Protein AF-A0A4Z2FXC9-F1 (afdb_monomer)

Radius of gyration: 44.53 Å; Cα contacts (8 Å, |Δi|>4): 0; chains: 1; bounding box: 108×56×108 Å

Structure (mmCIF, N/CA/C/O backbone):
data_AF-A0A4Z2FXC9-F1
#
_entry.id   AF-A0A4Z2FXC9-F1
#
loop_
_atom_site.group_PDB
_atom_site.id
_atom_site.type_symbol
_atom_site.label_atom_id
_atom_site.label_alt_id
_atom_site.label_comp_id
_atom_site.label_asym_id
_atom_site.label_entity_id
_atom_site.label_seq_id
_atom_site.pdbx_PDB_ins_code
_atom_site.Cartn_x
_atom_site.Cartn_y
_atom_site.Cartn_z
_atom_site.occupancy
_atom_site.B_iso_or_equiv
_atom_site.auth_seq_id
_atom_site.auth_comp_id
_atom_site.auth_asym_id
_atom_site.auth_atom_id
_atom_site.pdbx_PDB_model_num
ATOM 1 N N . MET A 1 1 ? -45.398 -12.338 -22.335 1.00 50.31 1 MET A N 1
ATOM 2 C CA . MET A 1 1 ? -44.054 -12.245 -21.722 1.00 50.31 1 MET A CA 1
ATOM 3 C C . MET A 1 1 ? -43.517 -10.836 -22.004 1.00 50.31 1 MET A C 1
ATOM 5 O O . MET A 1 1 ? -42.951 -10.634 -23.059 1.00 50.31 1 MET A O 1
ATOM 9 N N . ARG A 1 2 ? -43.959 -9.737 -21.375 1.00 38.47 2 ARG A N 1
ATOM 10 C CA . ARG A 1 2 ? -43.807 -9.225 -19.991 1.00 38.47 2 ARG A CA 1
ATOM 11 C C . ARG A 1 2 ? -42.345 -9.065 -19.501 1.00 38.47 2 ARG A C 1
ATOM 13 O O . ARG A 1 2 ? -41.910 -9.886 -18.716 1.00 38.47 2 ARG A O 1
ATOM 20 N N . SER A 1 3 ? -41.715 -7.953 -19.936 1.00 42.69 3 SER A N 1
ATOM 21 C CA . SER A 1 3 ? -40.756 -7.037 -19.244 1.00 42.69 3 SER A CA 1
ATOM 22 C C . SER A 1 3 ? -39.425 -7.549 -18.640 1.00 42.69 3 SER A C 1
ATOM 24 O O . SER A 1 3 ? -39.313 -8.740 -18.384 1.00 42.69 3 SER A O 1
ATOM 26 N N . PRO A 1 4 ? -38.476 -6.659 -18.231 1.00 53.66 4 PRO A N 1
ATOM 27 C CA . PRO A 1 4 ? 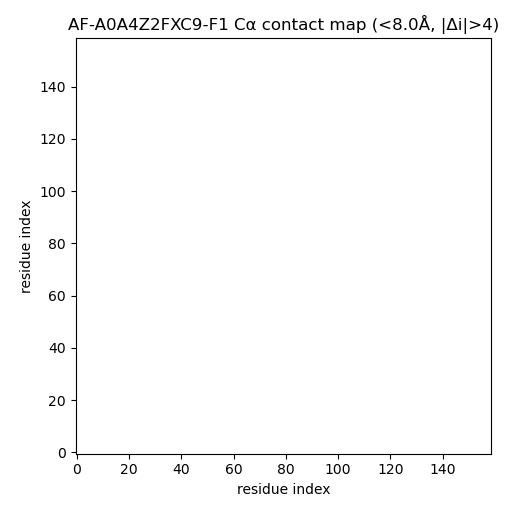-38.248 -5.247 -18.606 1.00 53.66 4 PRO A CA 1
ATOM 28 C C . PRO A 1 4 ? -36.762 -4.829 -18.809 1.00 53.66 4 PRO A C 1
ATOM 30 O O . PRO A 1 4 ? -35.817 -5.529 -18.468 1.00 53.66 4 PRO A O 1
ATOM 33 N N . ALA A 1 5 ? -36.628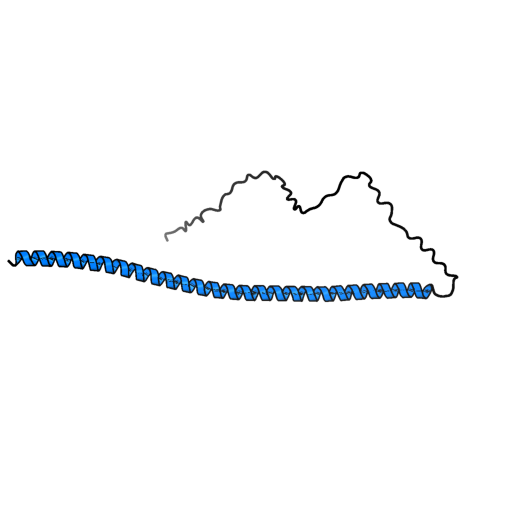 -3.606 -19.334 1.00 40.97 5 ALA A N 1
ATOM 34 C CA . ALA A 1 5 ? -35.595 -2.579 -19.149 1.00 40.97 5 ALA A CA 1
ATOM 35 C C . ALA A 1 5 ? -34.393 -2.836 -18.212 1.00 40.97 5 ALA A C 1
ATOM 37 O O . ALA A 1 5 ? -34.554 -3.090 -17.021 1.00 40.97 5 ALA A O 1
ATOM 38 N N . ALA A 1 6 ? -33.198 -2.511 -18.718 1.00 46.59 6 ALA A N 1
ATOM 39 C CA . ALA A 1 6 ? -32.089 -2.013 -17.908 1.00 46.59 6 ALA A CA 1
ATOM 40 C C . ALA A 1 6 ? -31.875 -0.520 -18.218 1.00 46.59 6 ALA A C 1
ATOM 42 O O . ALA A 1 6 ? -31.207 -0.141 -19.178 1.00 46.59 6 ALA A O 1
ATOM 43 N N . LEU A 1 7 ? -32.504 0.323 -17.398 1.00 46.84 7 LEU A N 1
ATOM 44 C CA . LEU A 1 7 ? -32.082 1.698 -17.144 1.00 46.84 7 LEU A CA 1
ATOM 45 C C . LEU A 1 7 ? -30.848 1.638 -16.238 1.00 46.84 7 LEU A C 1
ATOM 47 O O . LEU A 1 7 ? -30.885 1.002 -15.189 1.00 46.84 7 LEU A O 1
ATOM 51 N N . GLY A 1 8 ? -29.771 2.309 -16.628 1.00 43.16 8 GLY A N 1
ATOM 52 C CA . GLY A 1 8 ? -28.547 2.369 -15.834 1.00 43.16 8 GLY A CA 1
ATOM 53 C C . GLY A 1 8 ? -27.544 3.320 -16.459 1.00 43.16 8 GLY A C 1
ATOM 54 O O . GLY A 1 8 ? -26.516 2.898 -16.974 1.00 43.16 8 GLY A O 1
ATOM 55 N N . ALA A 1 9 ? -27.904 4.602 -16.472 1.00 43.03 9 ALA A N 1
ATOM 56 C CA . ALA A 1 9 ? -27.070 5.705 -16.917 1.00 43.03 9 ALA A CA 1
ATOM 57 C C . ALA A 1 9 ? -25.676 5.643 -16.267 1.00 43.03 9 ALA A C 1
ATOM 59 O O . ALA A 1 9 ? -25.545 5.726 -15.045 1.00 43.03 9 ALA A O 1
ATOM 60 N N . MET A 1 10 ? -24.628 5.534 -17.088 1.00 42.56 10 MET A N 1
ATOM 61 C CA . MET A 1 10 ? -23.266 5.795 -16.636 1.00 42.56 10 MET A CA 1
ATOM 62 C C . MET A 1 10 ? -23.119 7.302 -16.431 1.00 42.56 10 MET A C 1
ATOM 64 O O . MET A 1 10 ? -23.004 8.085 -17.371 1.00 42.56 10 MET A O 1
ATOM 68 N N . SER A 1 11 ? -23.215 7.687 -15.164 1.00 44.97 11 SER A N 1
ATOM 69 C CA . SER A 1 11 ? -23.085 9.047 -14.671 1.00 44.97 11 SER A CA 1
ATOM 70 C C . SER A 1 11 ? -21.736 9.669 -15.051 1.00 44.97 11 SER A C 1
ATOM 72 O O . SER A 1 11 ? -20.684 9.210 -14.619 1.00 44.97 11 SER A O 1
ATOM 74 N N . SER A 1 12 ? -21.841 10.772 -15.796 1.00 44.62 12 SER A N 1
ATOM 75 C CA . SER A 1 12 ? -20.966 11.949 -15.824 1.00 44.62 12 SER A CA 1
ATOM 76 C C . SER A 1 12 ? -19.483 11.736 -16.149 1.00 44.62 12 SER A C 1
ATOM 78 O O . SER A 1 12 ? -18.619 11.628 -15.278 1.00 44.62 12 SER A O 1
ATOM 80 N N . LEU A 1 13 ? -19.183 1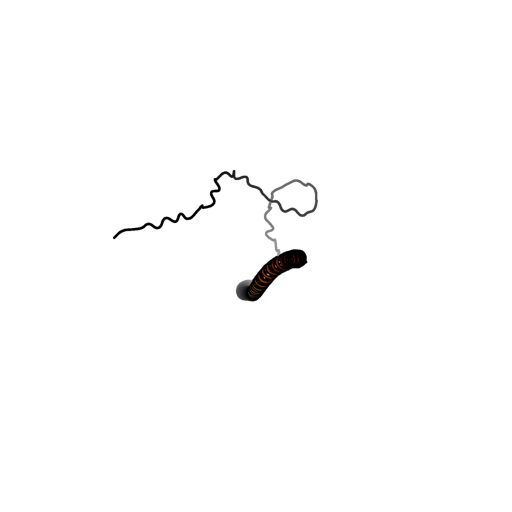1.813 -17.448 1.00 47.34 13 LEU A N 1
ATOM 81 C CA . LEU A 1 13 ? -17.897 12.304 -17.932 1.00 47.34 13 LEU A CA 1
ATOM 82 C C . LEU A 1 13 ? -17.723 13.747 -17.442 1.00 47.34 13 LEU A C 1
ATOM 84 O O . LEU A 1 13 ? -18.550 14.610 -17.734 1.00 47.34 13 LEU A O 1
ATOM 88 N N . LEU A 1 14 ? -16.641 13.986 -16.703 1.00 40.19 14 LEU A N 1
ATOM 89 C CA . LEU A 1 14 ? -16.169 15.300 -16.282 1.00 40.19 14 LEU A CA 1
ATOM 90 C C . LEU A 1 14 ? -16.127 16.255 -17.486 1.00 40.19 14 LEU A C 1
ATOM 92 O O . LEU A 1 14 ? -15.210 16.223 -18.306 1.00 40.19 14 LEU A O 1
ATOM 96 N N . SER A 1 15 ? -17.154 17.095 -17.588 1.00 40.19 15 SER A N 1
ATOM 97 C CA . SER A 1 15 ? -17.253 18.165 -18.569 1.00 40.19 15 SER A CA 1
ATOM 98 C C . SER A 1 15 ? -16.392 19.331 -18.093 1.00 40.19 15 SER A C 1
ATOM 100 O O . SER A 1 15 ? -16.797 20.127 -17.245 1.00 40.19 15 SER A O 1
ATOM 102 N N . HIS A 1 16 ? -15.174 19.428 -18.618 1.00 44.12 16 HIS A N 1
ATOM 103 C CA . HIS A 1 16 ? -14.428 20.679 -18.594 1.00 44.12 16 HIS A CA 1
ATOM 104 C C . HIS A 1 16 ? -14.418 21.266 -19.998 1.00 44.12 16 HIS A C 1
ATOM 106 O O . HIS A 1 16 ? -13.658 20.867 -20.880 1.00 44.12 16 HIS A O 1
ATOM 112 N N . ASN A 1 17 ? -15.361 22.194 -20.176 1.00 37.53 17 ASN A N 1
ATOM 113 C CA . ASN A 1 17 ? -15.470 23.070 -21.323 1.00 37.53 17 ASN A CA 1
ATOM 114 C C . ASN A 1 17 ? -14.129 23.751 -21.610 1.00 37.53 17 ASN A C 1
ATOM 116 O O . ASN A 1 17 ? -13.430 24.228 -20.714 1.00 37.53 17 ASN A O 1
ATOM 120 N N . LYS A 1 18 ? -13.817 23.769 -22.905 1.00 46.56 18 LYS A N 1
ATOM 121 C CA . LYS A 1 18 ? -12.808 24.602 -23.546 1.00 46.56 18 LYS A CA 1
ATOM 122 C C . LYS A 1 18 ? -12.968 26.043 -23.083 1.00 46.56 18 LYS A C 1
ATOM 124 O O . LYS A 1 18 ? -14.034 26.604 -23.273 1.00 46.56 18 LYS A O 1
ATOM 129 N N . ASP A 1 19 ? -11.891 26.597 -22.543 1.00 44.22 19 ASP A N 1
ATOM 130 C CA . ASP A 1 19 ? -11.326 27.870 -22.986 1.00 44.22 19 ASP A CA 1
ATOM 131 C C . ASP A 1 19 ? -9.926 28.028 -22.376 1.00 44.22 19 ASP A C 1
ATOM 133 O O . ASP A 1 19 ? -9.755 28.327 -21.197 1.00 44.22 19 ASP A O 1
ATOM 137 N N . GLN A 1 20 ? -8.889 27.789 -23.186 1.00 37.66 20 GLN A N 1
ATOM 138 C CA . GLN A 1 20 ? -7.531 28.237 -22.877 1.00 37.66 20 GLN A CA 1
ATOM 139 C C . GLN A 1 20 ? -6.919 28.924 -24.102 1.00 37.66 20 GLN A C 1
ATOM 141 O O . GLN A 1 20 ? -6.675 28.258 -25.115 1.00 37.66 20 GLN A O 1
ATOM 146 N N . PRO A 1 21 ? -6.610 30.233 -24.030 1.00 45.47 21 PRO A N 1
ATOM 147 C CA . PRO A 1 21 ? -5.760 30.872 -25.018 1.00 45.47 21 PRO A CA 1
ATOM 148 C C . PRO A 1 21 ? -4.329 30.338 -24.879 1.00 45.47 21 PRO A C 1
ATOM 150 O O . PRO A 1 21 ? -3.707 30.381 -23.816 1.00 45.47 21 PRO A O 1
ATOM 153 N N . ARG A 1 22 ? -3.798 29.820 -25.988 1.00 50.53 22 ARG A N 1
ATOM 154 C CA . ARG A 1 22 ? -2.425 29.330 -26.133 1.00 50.53 22 ARG A CA 1
ATOM 155 C C . ARG A 1 22 ? -1.442 30.498 -25.966 1.00 50.53 22 ARG A C 1
ATOM 157 O O . ARG A 1 22 ? -1.077 31.145 -26.941 1.00 50.53 22 ARG A O 1
ATOM 164 N N . VAL A 1 23 ? -0.980 30.740 -24.741 1.00 43.53 23 VAL A N 1
ATOM 165 C CA . VAL A 1 23 ? 0.147 31.642 -24.458 1.00 43.53 23 VAL A CA 1
ATOM 166 C C . VAL A 1 23 ? 1.398 30.797 -24.215 1.00 43.53 23 VAL A C 1
ATOM 168 O O . VAL A 1 23 ? 1.511 30.090 -23.214 1.00 43.53 23 VAL A O 1
ATOM 171 N N . ARG A 1 24 ? 2.336 30.857 -25.170 1.00 48.38 24 ARG A N 1
ATOM 172 C CA . ARG A 1 24 ? 3.704 30.329 -25.051 1.00 48.38 24 ARG A CA 1
ATOM 173 C C . ARG A 1 24 ? 4.357 30.892 -23.784 1.00 48.38 24 ARG A C 1
ATOM 175 O O . ARG A 1 24 ? 4.552 32.099 -23.695 1.00 48.38 24 ARG A O 1
ATOM 182 N N . LYS A 1 25 ? 4.748 30.026 -22.849 1.00 43.50 25 LYS A N 1
ATOM 183 C CA . LYS A 1 25 ? 5.631 30.372 -21.727 1.00 43.50 25 LYS A CA 1
ATOM 184 C C . LYS A 1 25 ? 6.913 29.561 -21.860 1.00 43.50 25 LYS A C 1
ATOM 186 O O . LYS A 1 25 ? 6.935 28.362 -21.609 1.00 43.50 25 LYS A O 1
ATOM 191 N N . SER A 1 26 ? 7.950 30.237 -22.341 1.00 45.97 26 SER A N 1
ATOM 192 C CA . SER A 1 26 ? 9.348 29.835 -22.234 1.00 45.97 26 SER A CA 1
ATOM 193 C C . SER A 1 26 ? 9.744 29.828 -20.759 1.00 45.97 26 SER A C 1
ATOM 195 O O . SER A 1 26 ? 9.639 30.862 -20.101 1.00 45.97 26 SER A O 1
ATOM 197 N N . LEU A 1 27 ? 10.195 28.686 -20.245 1.00 41.28 27 LEU A N 1
ATOM 198 C CA . LEU A 1 27 ? 10.886 28.621 -18.963 1.00 41.28 27 LEU A CA 1
ATOM 199 C C . LEU A 1 27 ? 12.382 28.550 -19.251 1.00 41.28 27 LEU A C 1
ATOM 201 O O . LEU A 1 27 ? 12.904 27.519 -19.667 1.00 41.28 27 LEU A O 1
ATOM 205 N N . SER A 1 28 ? 13.025 29.702 -19.090 1.00 40.91 28 SER A N 1
ATOM 206 C CA . SER A 1 28 ? 14.467 29.823 -18.932 1.00 40.91 28 SER A CA 1
ATOM 207 C C . SER A 1 28 ? 14.855 29.204 -17.593 1.00 40.91 28 SER A C 1
ATOM 209 O O . SER A 1 28 ? 14.353 29.637 -16.558 1.00 40.91 28 SER A O 1
ATOM 211 N N . ASP A 1 29 ? 15.761 28.233 -17.616 1.00 38.12 29 ASP A N 1
ATOM 212 C CA . ASP A 1 29 ? 16.528 27.828 -16.441 1.00 38.12 29 ASP A CA 1
ATOM 213 C C . ASP A 1 29 ? 17.846 28.612 -16.483 1.00 38.12 29 ASP A C 1
ATOM 215 O O . ASP A 1 29 ? 18.538 28.622 -17.503 1.00 38.12 29 ASP A O 1
ATOM 219 N N . SER A 1 30 ? 18.135 29.385 -15.438 1.00 46.19 30 SER A N 1
ATOM 220 C CA . SER A 1 30 ? 19.312 30.257 -15.366 1.00 46.19 30 SER A CA 1
ATOM 221 C C . SER A 1 30 ? 20.182 29.857 -14.188 1.00 46.19 30 SER A C 1
ATOM 223 O O . SER A 1 30 ? 19.718 29.761 -13.056 1.00 46.19 30 SER A O 1
ATOM 225 N N . SER A 1 31 ? 21.471 29.690 -14.461 1.00 39.97 31 SER A N 1
ATOM 226 C CA . SER A 1 31 ? 22.570 29.660 -13.494 1.00 39.97 31 SER A CA 1
ATOM 227 C C . SER A 1 31 ? 23.871 30.038 -14.228 1.00 39.97 31 SER A C 1
ATOM 229 O O . SER A 1 31 ? 23.918 29.932 -15.453 1.00 39.97 31 SER A O 1
ATOM 231 N N . PRO A 1 32 ? 24.872 30.622 -13.543 1.00 56.19 32 PRO A N 1
ATOM 232 C CA . PRO A 1 32 ? 25.141 32.051 -13.678 1.00 56.19 32 PRO A CA 1
ATOM 233 C C . PRO A 1 32 ? 26.536 32.369 -14.235 1.00 56.19 32 PRO A C 1
ATOM 235 O O . PRO A 1 32 ? 27.368 31.488 -14.423 1.00 56.19 32 PRO A O 1
ATOM 238 N N . THR A 1 33 ? 26.777 33.669 -14.421 1.00 35.03 33 THR A N 1
ATOM 239 C CA . THR A 1 33 ? 28.027 34.435 -14.228 1.00 35.03 33 THR A CA 1
ATOM 240 C C . THR A 1 33 ? 28.341 35.397 -15.375 1.00 35.03 33 THR A C 1
ATOM 242 O O . THR A 1 33 ? 28.160 35.132 -16.557 1.00 35.03 33 THR A O 1
ATOM 245 N N . SER A 1 34 ? 28.736 36.584 -14.932 1.00 43.38 34 SER A N 1
ATOM 246 C CA . SER A 1 34 ? 28.998 37.826 -15.645 1.00 43.38 34 SER A CA 1
ATOM 247 C C . SER A 1 34 ? 30.172 37.749 -16.629 1.00 43.38 34 SER A C 1
ATOM 249 O O . SER A 1 34 ? 31.218 37.208 -16.281 1.00 43.38 34 SER A O 1
ATOM 251 N N . SER A 1 35 ? 30.053 38.391 -17.797 1.00 35.66 35 SER A N 1
ATOM 252 C CA . SER A 1 35 ? 31.039 39.393 -18.254 1.00 35.66 35 SER A CA 1
ATOM 253 C C . SER A 1 35 ? 30.622 40.081 -19.567 1.00 35.66 35 SER A C 1
ATOM 255 O O . SER A 1 35 ? 30.565 39.483 -20.632 1.00 35.66 35 SER A O 1
ATOM 257 N N . THR A 1 36 ? 30.310 41.373 -19.423 1.00 43.84 36 THR A N 1
ATOM 258 C CA . THR A 1 36 ? 30.708 42.528 -20.258 1.00 43.84 36 THR A CA 1
ATOM 259 C C . THR A 1 36 ? 30.678 42.464 -21.792 1.00 43.84 36 THR A C 1
ATOM 261 O O . THR A 1 36 ? 31.295 41.633 -22.446 1.00 43.84 36 THR A O 1
ATOM 264 N N . ALA A 1 37 ? 30.049 43.502 -22.347 1.00 45.66 37 ALA A N 1
ATOM 265 C CA . ALA A 1 37 ? 29.953 43.849 -23.756 1.00 45.66 37 ALA A CA 1
ATOM 266 C C . ALA A 1 37 ? 31.290 43.848 -24.520 1.00 45.66 37 ALA A C 1
ATOM 268 O O . ALA A 1 37 ? 32.237 44.525 -24.132 1.00 45.66 37 ALA A O 1
ATOM 269 N N . ALA A 1 38 ? 31.293 43.230 -25.701 1.00 36.16 38 ALA A N 1
ATOM 270 C CA . ALA A 1 38 ? 32.079 43.692 -26.835 1.00 36.16 38 ALA A CA 1
ATOM 271 C C . ALA A 1 38 ? 31.378 43.298 -28.136 1.00 36.16 38 ALA A C 1
ATOM 273 O O . ALA A 1 38 ? 30.792 42.230 -28.287 1.00 36.16 38 ALA A O 1
ATOM 274 N N . THR A 1 39 ? 31.388 44.246 -29.051 1.00 49.97 39 THR A N 1
ATOM 275 C CA . THR A 1 39 ? 30.692 44.231 -30.324 1.00 49.97 39 THR A CA 1
ATOM 276 C C . THR A 1 39 ? 31.451 43.404 -31.369 1.00 49.97 39 THR A C 1
ATOM 278 O O . THR A 1 39 ? 32.665 43.254 -31.288 1.00 49.97 39 THR A O 1
ATOM 281 N N . LYS A 1 40 ? 30.710 43.010 -32.415 1.00 51.75 40 LYS A N 1
ATOM 282 C CA . LYS A 1 40 ? 31.150 42.725 -33.797 1.00 51.75 40 LYS A CA 1
ATOM 283 C C . LYS A 1 40 ? 31.467 41.276 -34.204 1.00 51.75 40 LYS A C 1
ATOM 285 O O . LYS A 1 40 ? 32.445 40.662 -33.810 1.00 51.75 40 LYS A O 1
ATOM 290 N N . SER A 1 41 ? 30.720 40.919 -35.251 1.00 45.31 41 SER A N 1
ATOM 291 C CA . SER A 1 41 ? 31.179 40.286 -36.490 1.00 45.31 41 SER A CA 1
ATOM 292 C C . SER A 1 41 ? 31.161 38.763 -36.555 1.00 45.31 41 SER A C 1
ATOM 294 O O . SER A 1 41 ? 32.165 38.076 -36.425 1.00 45.31 41 SER A O 1
ATOM 296 N N . GLN A 1 42 ? 30.001 38.284 -36.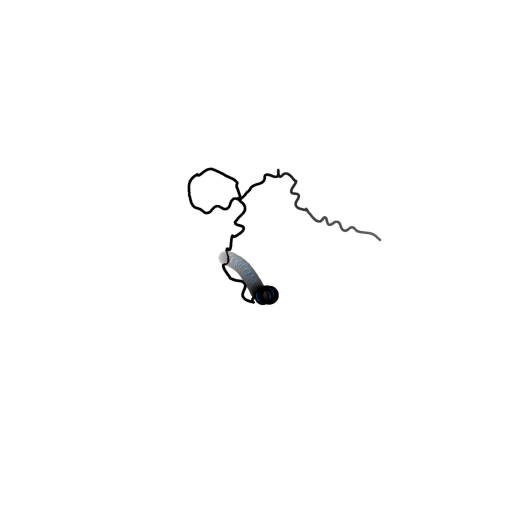994 1.00 53.94 42 GLN A N 1
ATOM 297 C CA . GLN A 1 42 ? 29.857 37.355 -38.111 1.00 53.94 42 GLN A CA 1
ATOM 298 C C . GLN A 1 42 ? 31.010 37.428 -39.123 1.00 53.94 42 GLN A C 1
ATOM 300 O O . GLN A 1 42 ? 30.958 38.215 -40.060 1.00 53.94 42 GLN A O 1
ATOM 305 N N . ARG A 1 43 ? 32.029 36.584 -38.953 1.00 53.12 43 ARG A N 1
ATOM 306 C CA . ARG A 1 43 ? 32.850 36.024 -40.033 1.00 53.12 43 ARG A CA 1
ATOM 307 C C . ARG A 1 43 ? 33.397 34.686 -39.552 1.00 53.12 43 ARG A C 1
ATOM 309 O O . ARG A 1 43 ? 34.429 34.631 -38.895 1.00 53.12 43 ARG A O 1
ATOM 316 N N . HIS A 1 44 ? 32.720 33.600 -39.909 1.00 47.72 44 HIS A N 1
ATOM 317 C CA . HIS A 1 44 ? 33.406 32.318 -40.033 1.00 47.72 44 HIS A CA 1
ATOM 318 C C . HIS A 1 44 ? 34.320 32.419 -41.262 1.00 47.72 44 HIS A C 1
ATOM 320 O O . HIS A 1 44 ? 33.983 31.971 -42.356 1.00 47.72 44 HIS A O 1
ATOM 326 N N . GLU A 1 45 ? 35.448 33.108 -41.085 1.00 45.31 45 GLU A N 1
ATOM 327 C CA . GLU A 1 45 ? 36.620 32.963 -41.937 1.00 45.31 45 GLU A CA 1
ATOM 328 C C . GLU A 1 45 ? 36.959 31.472 -41.961 1.00 45.31 45 GLU A C 1
ATOM 330 O O . GLU A 1 45 ? 37.032 30.806 -40.926 1.00 45.31 45 GLU A O 1
ATOM 335 N N . LYS A 1 46 ? 37.064 30.940 -43.175 1.00 58.16 46 LYS A N 1
ATOM 336 C CA . LYS A 1 46 ? 37.332 29.542 -43.491 1.00 58.16 46 LYS A CA 1
ATOM 337 C C . LYS A 1 46 ? 38.512 29.061 -42.648 1.00 58.16 46 LYS A C 1
ATOM 339 O O . LYS A 1 46 ? 39.644 29.456 -42.906 1.00 58.16 46 LYS A O 1
ATOM 344 N N . LEU A 1 47 ? 38.237 28.217 -41.655 1.00 48.56 47 LEU A N 1
ATOM 345 C CA . LEU A 1 47 ? 39.266 27.592 -40.836 1.00 48.56 47 LEU A CA 1
ATOM 346 C C . LEU A 1 47 ? 40.232 26.828 -41.749 1.00 48.56 47 LEU A C 1
ATOM 348 O O . LEU A 1 47 ? 39.897 25.795 -42.324 1.00 48.56 47 LEU A O 1
ATOM 352 N N . SER A 1 48 ? 41.410 27.426 -41.901 1.00 51.03 48 SER A N 1
ATOM 353 C CA . SER A 1 48 ? 42.718 26.796 -42.008 1.00 51.03 48 SER A CA 1
ATOM 354 C C . SER A 1 48 ? 42.774 25.528 -42.860 1.00 51.03 48 SER A C 1
ATOM 356 O O . SER A 1 48 ? 42.852 24.410 -42.354 1.00 51.03 48 SER A O 1
ATOM 358 N N . ARG A 1 49 ? 42.853 25.717 -44.183 1.00 58.25 49 ARG A N 1
ATOM 359 C CA . ARG A 1 49 ? 43.577 24.774 -45.045 1.00 58.25 49 ARG A CA 1
ATOM 360 C C . ARG A 1 49 ? 45.044 24.855 -44.637 1.00 58.25 49 ARG A C 1
ATOM 362 O O . ARG A 1 49 ? 45.738 25.785 -45.033 1.00 58.25 49 ARG A O 1
ATOM 369 N N . LEU A 1 50 ? 45.465 23.944 -43.768 1.00 53.25 50 LEU A N 1
ATOM 370 C CA . LEU A 1 50 ? 46.838 23.868 -43.293 1.00 53.25 50 LEU A CA 1
ATOM 371 C C . LEU A 1 50 ? 47.793 23.763 -44.486 1.00 53.25 50 LEU A C 1
ATOM 373 O O . LEU A 1 50 ? 47.789 22.787 -45.233 1.00 53.25 50 LEU A O 1
ATOM 377 N N . SER A 1 51 ? 48.630 24.782 -44.619 1.00 48.81 51 SER A N 1
ATOM 378 C CA . SER A 1 51 ? 49.979 24.674 -45.144 1.00 48.81 51 SER A CA 1
ATOM 379 C C . SER A 1 51 ? 50.761 23.712 -44.247 1.00 48.81 51 SER A C 1
ATOM 381 O O . SER A 1 51 ? 51.158 24.078 -43.142 1.00 48.81 51 SER A O 1
ATOM 383 N N . SER A 1 52 ? 50.980 22.484 -44.709 1.00 44.47 52 SER A N 1
ATOM 384 C CA . SER A 1 52 ? 52.085 21.661 -44.223 1.00 44.47 52 SER A CA 1
ATOM 385 C C . SER A 1 52 ? 53.115 21.613 -45.340 1.00 44.47 52 SER A C 1
ATOM 387 O O . SER A 1 52 ? 52.994 20.857 -46.300 1.00 44.47 52 SER A O 1
ATOM 389 N N . SER A 1 53 ? 54.082 22.523 -45.246 1.00 52.19 53 SER A N 1
ATOM 390 C CA . SER A 1 53 ? 55.327 22.441 -45.998 1.00 52.19 53 SER A CA 1
ATOM 391 C C . SER A 1 53 ? 56.140 21.302 -45.385 1.00 52.19 53 SER A C 1
ATOM 3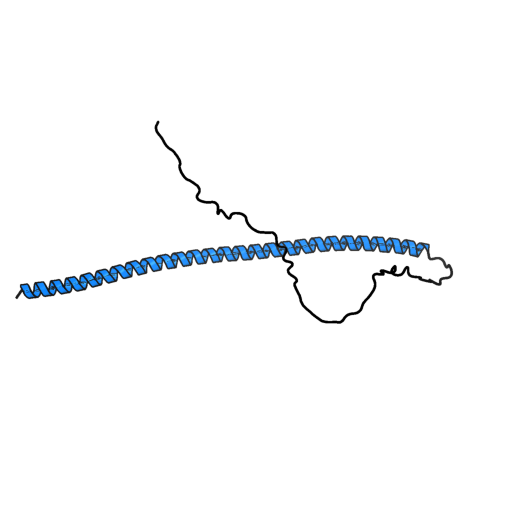93 O O . SER A 1 53 ? 56.848 21.492 -44.398 1.00 52.19 53 SER A O 1
ATOM 395 N N . GLY A 1 54 ? 55.943 20.094 -45.908 1.00 42.78 54 GLY A N 1
ATOM 396 C CA . GLY A 1 54 ? 56.775 18.936 -45.620 1.00 42.78 54 GLY A CA 1
ATOM 397 C C . GLY A 1 54 ? 57.975 18.949 -46.554 1.00 42.78 54 GLY A C 1
ATOM 398 O O . GLY A 1 54 ? 57.865 18.578 -47.718 1.00 42.78 54 GLY A O 1
ATOM 399 N N . SER A 1 55 ? 59.112 19.408 -46.044 1.00 59.00 55 SER A N 1
ATOM 400 C CA . SER A 1 55 ? 60.416 19.162 -46.650 1.00 59.00 55 SER A CA 1
ATOM 401 C C . SER A 1 55 ? 60.717 17.665 -46.582 1.00 59.00 55 SER A C 1
ATOM 403 O O . SER A 1 55 ? 61.027 17.158 -45.507 1.00 59.00 55 SER A O 1
ATOM 405 N N . SER A 1 56 ? 60.679 16.973 -47.717 1.00 45.25 56 SER A N 1
ATOM 406 C CA . SER A 1 56 ? 61.430 15.733 -47.903 1.00 45.25 56 SER A CA 1
ATOM 407 C C . SER A 1 56 ? 61.721 15.527 -49.385 1.00 45.25 56 SER A C 1
ATOM 409 O O . SER A 1 56 ? 60.812 15.329 -50.192 1.00 45.25 56 SER A O 1
ATOM 411 N N . ASP A 1 57 ? 63.011 15.595 -49.697 1.00 45.72 57 ASP A N 1
ATOM 412 C CA . ASP A 1 57 ? 63.655 15.015 -50.869 1.00 45.72 57 ASP A CA 1
ATOM 413 C C . ASP A 1 57 ? 63.062 13.621 -51.163 1.00 45.72 57 ASP A C 1
ATOM 415 O O . ASP A 1 57 ? 62.811 12.840 -50.239 1.00 45.72 57 ASP A O 1
ATOM 419 N N . VAL A 1 58 ? 62.727 13.337 -52.423 1.00 65.69 58 VAL A N 1
ATOM 420 C CA . VAL A 1 58 ? 61.880 12.194 -52.801 1.00 65.69 58 VAL A CA 1
ATOM 421 C C . VAL A 1 58 ? 62.678 10.897 -52.666 1.00 65.69 58 VAL A C 1
ATOM 423 O O . VAL A 1 58 ? 63.296 10.434 -53.619 1.00 65.69 58 VAL A O 1
ATOM 426 N N . SER A 1 59 ? 62.649 10.294 -51.478 1.00 49.50 59 SER A N 1
ATOM 427 C CA . SER A 1 59 ? 63.310 9.020 -51.192 1.00 49.50 59 SER A CA 1
ATOM 428 C C . SER A 1 59 ? 62.276 7.981 -50.751 1.00 49.50 59 SER A C 1
ATOM 430 O O . SER A 1 59 ? 61.952 7.836 -49.581 1.00 49.50 59 SER A O 1
ATOM 432 N N . ASN A 1 60 ? 61.696 7.318 -51.754 1.00 54.38 60 ASN A N 1
ATOM 433 C CA . ASN A 1 60 ? 61.102 5.979 -51.705 1.00 54.38 60 ASN A CA 1
ATOM 434 C C . ASN A 1 60 ? 60.174 5.630 -50.510 1.00 54.38 60 ASN A C 1
ATOM 436 O O . ASN A 1 60 ? 60.434 4.650 -49.824 1.00 54.38 60 ASN A O 1
ATOM 440 N N . ASP A 1 61 ? 59.085 6.379 -50.257 1.00 51.19 61 ASP A N 1
ATOM 441 C CA . ASP A 1 61 ? 58.125 5.985 -49.193 1.00 51.19 61 ASP A CA 1
ATOM 442 C C . ASP A 1 61 ? 56.670 6.503 -49.369 1.00 51.19 61 ASP A C 1
ATOM 444 O O . ASP A 1 61 ? 55.844 6.455 -48.462 1.00 51.19 61 ASP A O 1
ATOM 448 N N . THR A 1 62 ? 56.277 7.047 -50.526 1.00 56.84 62 THR A N 1
ATOM 449 C CA . THR A 1 62 ? 54.917 7.625 -50.680 1.00 56.84 62 THR A CA 1
ATOM 450 C C . THR A 1 62 ? 53.827 6.555 -50.849 1.00 56.84 62 THR A C 1
ATOM 452 O O . THR A 1 62 ? 52.692 6.739 -50.409 1.00 56.84 62 THR A O 1
ATOM 455 N N . SER A 1 63 ? 54.173 5.419 -51.465 1.00 57.41 63 SER A N 1
ATOM 456 C CA . SER A 1 63 ? 53.270 4.270 -51.652 1.00 57.41 63 SER A CA 1
ATOM 457 C C . SER A 1 63 ? 52.929 3.595 -50.318 1.00 57.41 63 SER A C 1
ATOM 459 O O . SER A 1 63 ? 51.762 3.340 -50.019 1.00 57.41 63 SER A O 1
ATOM 461 N N . THR A 1 64 ? 53.944 3.392 -49.481 1.00 61.34 64 THR A N 1
ATOM 462 C CA . THR A 1 64 ? 53.860 2.890 -48.101 1.00 61.34 64 THR A CA 1
ATOM 463 C C . THR A 1 64 ? 53.022 3.817 -47.225 1.00 61.34 64 THR A C 1
ATOM 465 O O . THR A 1 64 ? 52.113 3.333 -46.569 1.00 61.34 64 THR A O 1
ATOM 468 N N . ASN A 1 65 ? 53.181 5.142 -47.306 1.00 68.94 65 ASN A N 1
ATOM 469 C CA . ASN A 1 65 ? 52.342 6.094 -46.557 1.00 68.94 65 ASN A CA 1
ATOM 470 C C . ASN A 1 65 ? 50.856 6.111 -46.986 1.00 68.94 65 ASN A C 1
ATOM 472 O O . ASN A 1 65 ? 49.959 6.290 -46.151 1.00 68.94 65 ASN A O 1
ATOM 476 N N . HIS A 1 66 ? 50.560 5.910 -48.276 1.00 74.25 66 HIS A N 1
ATOM 477 C CA . HIS A 1 66 ? 49.179 5.771 -48.758 1.00 74.25 66 HIS A CA 1
ATOM 478 C C . HIS A 1 66 ? 48.553 4.443 -48.311 1.00 74.25 66 HIS A C 1
ATOM 480 O O . HIS A 1 66 ? 47.403 4.418 -47.857 1.00 74.25 66 HIS A O 1
ATOM 486 N N . ALA A 1 67 ? 49.324 3.357 -48.397 1.00 82.31 67 ALA A N 1
ATOM 487 C CA . ALA A 1 67 ? 48.928 2.045 -47.910 1.00 82.31 67 ALA A CA 1
ATOM 488 C C . ALA A 1 67 ? 48.673 2.076 -46.393 1.00 82.31 67 ALA A C 1
ATOM 490 O O . ALA A 1 67 ? 47.597 1.677 -45.949 1.00 82.31 67 ALA A O 1
ATOM 491 N N . GLU A 1 68 ? 49.580 2.660 -45.612 1.00 85.94 68 GLU A N 1
ATOM 492 C CA . GLU A 1 68 ? 49.467 2.800 -44.157 1.00 85.94 68 GLU A CA 1
ATOM 493 C C . GLU A 1 68 ? 48.240 3.631 -43.759 1.00 85.94 68 GLU A C 1
ATOM 495 O O . GLU A 1 68 ? 47.452 3.238 -42.900 1.00 85.94 68 GLU A O 1
ATOM 500 N N . SER A 1 69 ? 47.979 4.735 -44.468 1.00 87.38 69 SER A N 1
ATOM 501 C CA . SER A 1 69 ? 46.776 5.556 -44.264 1.00 87.38 69 SER A CA 1
ATOM 502 C C . SER A 1 69 ? 45.478 4.779 -44.525 1.00 87.38 69 SER A C 1
ATOM 504 O O . SER A 1 69 ? 44.465 4.982 -43.842 1.00 87.38 69 SER A O 1
ATOM 506 N N . TYR A 1 70 ? 45.480 3.887 -45.520 1.00 91.44 70 TYR A N 1
ATOM 507 C CA . TYR A 1 70 ? 44.347 3.011 -45.807 1.00 91.44 70 TYR A CA 1
ATOM 508 C C . TYR A 1 70 ? 44.162 1.956 -44.710 1.00 91.44 70 TYR A C 1
ATOM 510 O O . TYR A 1 70 ? 43.030 1.745 -44.253 1.00 91.44 70 TYR A O 1
ATOM 518 N N . PHE A 1 71 ? 45.253 1.334 -44.253 1.00 93.31 71 PHE A N 1
ATOM 519 C CA . PHE A 1 71 ? 45.236 0.366 -43.158 1.00 93.31 71 PHE A CA 1
ATOM 520 C C . PHE A 1 71 ? 44.747 1.009 -41.861 1.00 93.31 71 PHE A C 1
ATOM 522 O O . PHE A 1 71 ? 43.767 0.524 -41.296 1.00 93.31 71 PHE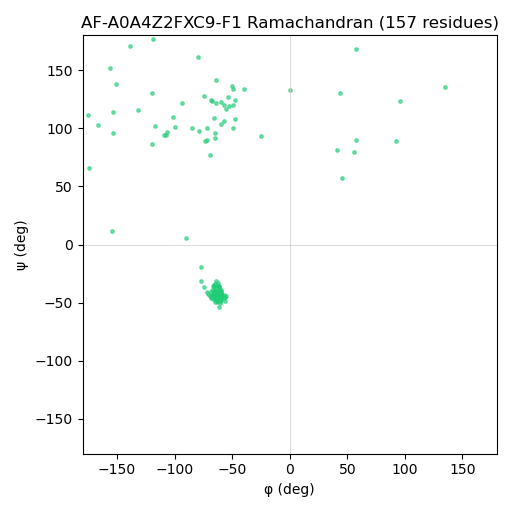 A O 1
ATOM 529 N N . GLN A 1 72 ? 45.274 2.173 -41.480 1.00 93.19 72 GLN A N 1
ATOM 530 C CA . GLN A 1 72 ? 44.823 2.914 -40.303 1.00 93.19 72 GLN A CA 1
ATOM 531 C C . GLN A 1 72 ? 43.336 3.291 -40.393 1.00 93.19 72 GLN A C 1
ATOM 533 O O . GLN A 1 72 ? 42.585 3.158 -39.426 1.00 93.19 72 GLN A O 1
ATOM 538 N N . ARG A 1 73 ? 42.846 3.714 -41.570 1.00 93.81 73 ARG A N 1
ATOM 539 C CA . ARG A 1 73 ? 41.412 3.997 -41.779 1.00 93.81 73 ARG A CA 1
ATOM 540 C C . ARG A 1 73 ? 40.559 2.731 -41.683 1.00 93.81 73 ARG A C 1
ATOM 542 O O . ARG A 1 73 ? 39.413 2.784 -41.231 1.00 93.81 73 ARG A O 1
ATOM 549 N N . ARG A 1 74 ? 41.062 1.585 -42.145 1.00 95.81 74 ARG A N 1
ATOM 550 C CA . ARG A 1 74 ? 40.395 0.286 -41.992 1.00 95.81 74 ARG A CA 1
ATOM 551 C C . ARG A 1 74 ? 40.345 -0.133 -40.526 1.00 95.81 74 ARG A C 1
ATOM 553 O O . ARG A 1 74 ? 39.263 -0.487 -40.068 1.00 95.81 74 ARG A O 1
ATOM 560 N N . GLU A 1 75 ? 41.449 -0.032 -39.802 1.00 95.00 75 GLU A N 1
ATOM 561 C CA . GLU A 1 75 ? 41.503 -0.330 -38.372 1.00 95.00 75 GLU A CA 1
ATOM 562 C C . GLU A 1 75 ? 40.584 0.581 -37.569 1.00 95.00 75 GLU A C 1
ATOM 564 O O . GLU A 1 75 ? 39.774 0.087 -36.798 1.00 95.00 75 GLU A O 1
ATOM 569 N N . ASN A 1 76 ? 40.585 1.889 -37.829 1.00 96.00 76 ASN A N 1
ATOM 570 C CA . ASN A 1 76 ? 39.690 2.820 -37.141 1.00 96.00 76 ASN A CA 1
ATOM 571 C C . ASN A 1 76 ? 38.211 2.471 -37.361 1.00 96.00 76 ASN A C 1
ATOM 573 O O . ASN A 1 76 ? 37.418 2.543 -36.424 1.00 96.00 76 ASN A O 1
ATOM 577 N N . ARG A 1 77 ? 37.826 2.049 -38.575 1.00 97.38 77 ARG A N 1
ATOM 578 C CA . ARG A 1 77 ? 36.457 1.574 -38.856 1.00 97.38 77 ARG A CA 1
ATOM 579 C C . ARG A 1 77 ? 36.133 0.281 -38.108 1.00 97.38 77 ARG A C 1
ATOM 581 O O . ARG A 1 77 ? 35.026 0.151 -37.593 1.00 97.38 77 ARG A O 1
ATOM 588 N N . LEU A 1 78 ? 37.074 -0.662 -38.047 1.00 96.44 78 LEU A N 1
ATOM 589 C CA . LEU A 1 78 ? 36.904 -1.917 -37.308 1.00 96.44 78 LEU A CA 1
ATOM 590 C C . LEU A 1 78 ? 36.789 -1.664 -35.801 1.00 96.44 78 LEU A C 1
ATOM 592 O O . LEU A 1 78 ? 35.867 -2.173 -35.172 1.00 96.44 78 LEU A O 1
ATOM 596 N N . SER A 1 79 ? 37.651 -0.815 -35.248 1.00 96.31 79 SER A N 1
ATOM 597 C CA . SER A 1 79 ? 37.626 -0.399 -33.846 1.00 96.31 79 SER A CA 1
ATOM 598 C C . SER A 1 79 ? 36.347 0.358 -33.498 1.00 96.31 79 SER A C 1
ATOM 600 O O . SER A 1 79 ? 35.744 0.085 -32.465 1.00 96.31 79 SER A O 1
ATOM 602 N N . ALA A 1 80 ? 35.874 1.256 -34.370 1.00 96.12 80 ALA A N 1
ATOM 603 C CA . ALA A 1 80 ? 34.598 1.945 -34.181 1.00 96.12 80 ALA A CA 1
ATOM 604 C C . ALA A 1 80 ? 33.416 0.966 -34.181 1.00 96.12 80 ALA A C 1
ATOM 606 O O . ALA A 1 80 ? 32.529 1.078 -33.338 1.00 96.12 80 ALA A O 1
ATOM 607 N N . ARG A 1 81 ? 33.424 -0.026 -35.083 1.00 96.19 81 ARG A N 1
ATOM 608 C CA . ARG A 1 81 ? 32.398 -1.076 -35.121 1.00 96.19 81 ARG A CA 1
ATOM 609 C C . ARG A 1 81 ? 32.417 -1.928 -33.852 1.00 96.19 81 ARG A C 1
ATOM 611 O O . ARG A 1 81 ? 31.364 -2.131 -33.262 1.00 96.19 81 ARG A O 1
ATOM 618 N N . LYS A 1 82 ? 33.601 -2.371 -33.416 1.00 96.56 82 LYS A N 1
ATOM 619 C CA . LYS A 1 82 ? 33.774 -3.148 -32.181 1.00 96.56 82 LYS A CA 1
ATOM 620 C C . LYS A 1 82 ? 33.292 -2.363 -30.958 1.00 96.56 82 LYS A C 1
ATOM 622 O O . LYS A 1 82 ? 32.535 -2.889 -30.153 1.00 96.56 82 LYS A O 1
ATOM 627 N N . ARG A 1 83 ? 33.657 -1.080 -30.862 1.00 95.38 83 ARG A N 1
ATOM 628 C CA . ARG A 1 83 ? 33.214 -0.193 -29.778 1.00 95.38 83 ARG A CA 1
ATOM 629 C C . ARG A 1 83 ? 31.696 -0.008 -29.766 1.00 95.38 83 ARG A C 1
ATOM 631 O O . ARG A 1 83 ? 31.104 -0.033 -28.696 1.00 95.38 83 ARG A O 1
ATOM 638 N N . ALA A 1 84 ? 31.069 0.152 -30.932 1.00 95.50 84 ALA A N 1
ATOM 639 C CA . ALA A 1 84 ? 29.615 0.267 -31.031 1.00 95.50 84 ALA A CA 1
ATOM 640 C C . ALA A 1 84 ? 28.894 -1.019 -30.582 1.00 95.50 84 ALA A C 1
ATOM 642 O O . ALA A 1 84 ? 27.850 -0.944 -29.940 1.00 95.50 84 ALA A O 1
ATOM 643 N N . GLU A 1 85 ? 29.457 -2.192 -30.885 1.00 94.12 85 GLU A N 1
ATOM 644 C CA . GLU A 1 85 ? 28.926 -3.490 -30.450 1.00 94.12 85 GLU A CA 1
ATOM 645 C C . GLU A 1 85 ? 29.066 -3.694 -28.932 1.00 94.12 85 GLU A C 1
ATOM 647 O O . GLU A 1 85 ? 28.095 -4.047 -28.261 1.00 94.12 85 GLU A O 1
ATOM 652 N N . GLU A 1 86 ? 30.239 -3.389 -28.369 1.00 94.25 86 GLU A N 1
ATOM 653 C CA . GLU A 1 86 ? 30.478 -3.417 -26.918 1.00 94.25 86 GLU A CA 1
ATOM 654 C C . GLU A 1 86 ? 29.555 -2.439 -26.168 1.00 94.25 86 GLU A C 1
ATOM 656 O O . GLU A 1 86 ? 29.001 -2.770 -25.117 1.00 94.25 86 GLU A O 1
ATOM 661 N N . GLU A 1 87 ? 29.348 -1.239 -26.713 1.00 95.31 87 GLU A N 1
ATOM 662 C CA . GLU A 1 87 ? 28.456 -0.233 -26.138 1.00 95.31 87 GLU A CA 1
ATOM 663 C C . GLU A 1 87 ? 26.985 -0.669 -26.192 1.00 95.31 87 GLU A C 1
ATOM 665 O O . GLU A 1 87 ? 26.257 -0.473 -25.217 1.00 95.31 87 GLU A O 1
ATOM 670 N N . ALA A 1 88 ? 26.538 -1.310 -27.275 1.00 94.44 88 ALA A N 1
ATOM 671 C CA . ALA A 1 88 ? 25.191 -1.875 -27.357 1.00 94.44 88 ALA A CA 1
ATOM 672 C C . ALA A 1 88 ? 24.963 -2.947 -26.277 1.00 94.44 88 ALA A C 1
ATOM 674 O O . ALA A 1 88 ? 23.996 -2.860 -25.518 1.00 94.44 88 ALA A O 1
ATOM 675 N N . ALA A 1 89 ? 25.902 -3.887 -26.128 1.00 92.50 89 ALA A N 1
ATOM 676 C CA . ALA A 1 89 ? 25.829 -4.927 -25.103 1.00 92.50 89 ALA A CA 1
ATOM 677 C C . ALA A 1 89 ? 25.831 -4.348 -23.675 1.00 92.50 89 ALA A C 1
ATOM 679 O O . ALA A 1 89 ? 25.071 -4.794 -22.812 1.00 92.50 89 ALA A O 1
ATOM 680 N N . ASN A 1 90 ? 26.641 -3.315 -23.419 1.00 94.25 90 ASN A N 1
ATOM 681 C CA . ASN A 1 90 ? 26.672 -2.625 -22.128 1.00 94.25 90 ASN A CA 1
ATOM 682 C C . ASN A 1 90 ? 25.332 -1.929 -21.823 1.00 94.25 90 ASN A C 1
ATOM 684 O O . ASN A 1 90 ? 24.795 -2.049 -20.719 1.00 94.25 90 ASN A O 1
ATOM 688 N N . ASN A 1 91 ? 24.748 -1.250 -22.813 1.00 94.75 91 ASN A N 1
ATOM 689 C CA . ASN A 1 91 ? 23.441 -0.614 -22.665 1.00 94.75 91 ASN A CA 1
ATOM 690 C C . ASN A 1 91 ? 22.334 -1.629 -22.353 1.00 94.75 91 ASN A C 1
ATOM 692 O O . ASN A 1 91 ? 21.493 -1.365 -21.488 1.00 94.75 91 ASN A O 1
ATOM 696 N N . ASP A 1 92 ? 22.349 -2.795 -22.998 1.00 93.31 92 ASP A N 1
ATOM 697 C CA . ASP A 1 92 ? 21.382 -3.860 -22.730 1.00 93.31 92 ASP A CA 1
ATOM 698 C C . ASP A 1 92 ? 21.567 -4.477 -21.342 1.00 93.31 92 ASP A C 1
ATOM 700 O O . ASP A 1 92 ? 20.585 -4.652 -20.616 1.00 93.31 92 ASP A O 1
ATOM 704 N N . TYR A 1 93 ? 22.811 -4.696 -20.905 1.00 91.12 93 TYR A N 1
ATOM 705 C CA . TYR A 1 93 ? 23.100 -5.142 -19.540 1.00 91.12 93 TYR A CA 1
ATOM 706 C C . TYR A 1 93 ? 22.597 -4.138 -18.493 1.00 91.12 93 TYR A C 1
ATOM 708 O O . TYR A 1 93 ? 21.907 -4.494 -17.534 1.00 91.12 93 TYR A O 1
ATOM 716 N N . LYS A 1 94 ? 22.876 -2.846 -18.700 1.00 95.50 94 LYS A N 1
ATOM 717 C CA . LYS A 1 94 ? 22.409 -1.770 -17.819 1.00 95.50 94 LYS A CA 1
ATOM 718 C C . LYS A 1 94 ? 20.882 -1.701 -17.774 1.00 95.50 94 LYS A C 1
ATOM 720 O O . LYS A 1 94 ? 20.308 -1.511 -16.701 1.00 95.50 94 LYS A O 1
ATOM 725 N N . LYS A 1 95 ? 20.223 -1.869 -18.922 1.00 97.12 95 LYS A N 1
ATOM 726 C CA . LYS A 1 95 ? 18.763 -1.905 -19.032 1.00 97.12 95 LYS A CA 1
ATOM 727 C C . LYS A 1 95 ? 18.183 -3.093 -18.259 1.00 97.12 95 LYS A C 1
ATOM 729 O O . LYS A 1 95 ? 17.282 -2.887 -17.446 1.00 97.12 95 LYS A O 1
ATOM 734 N N . ALA A 1 96 ? 18.724 -4.296 -18.447 1.00 95.31 96 ALA A N 1
ATOM 735 C CA . ALA A 1 96 ? 18.296 -5.496 -17.729 1.00 95.31 96 ALA A CA 1
ATOM 736 C C . ALA A 1 96 ? 18.411 -5.322 -16.205 1.00 95.31 96 ALA A C 1
ATOM 738 O O . ALA A 1 96 ? 17.440 -5.559 -15.485 1.00 95.31 96 ALA A O 1
ATOM 739 N N . GLY A 1 97 ? 19.537 -4.789 -15.719 1.00 97.06 97 GLY A N 1
ATOM 740 C CA . GLY A 1 97 ? 19.736 -4.538 -14.289 1.00 97.06 97 GLY A CA 1
ATOM 741 C C . GLY A 1 97 ? 18.771 -3.501 -13.696 1.00 97.06 97 GLY A C 1
ATOM 742 O O . GLY A 1 97 ? 18.389 -3.598 -12.530 1.00 97.06 97 GLY A O 1
ATOM 743 N N . MET A 1 98 ? 18.331 -2.508 -14.477 1.00 95.94 98 MET A N 1
ATOM 744 C CA . MET A 1 98 ? 17.302 -1.563 -14.021 1.00 95.94 98 MET A CA 1
ATOM 745 C C . MET A 1 98 ? 15.916 -2.210 -13.953 1.00 95.94 98 MET A C 1
ATOM 747 O O . MET A 1 98 ? 15.190 -1.975 -12.986 1.00 95.94 98 MET A O 1
ATOM 751 N N . TYR A 1 99 ? 15.557 -3.047 -14.931 1.00 97.12 99 TYR A N 1
ATOM 752 C CA . TYR A 1 99 ? 14.296 -3.793 -14.898 1.00 97.12 99 TYR A CA 1
ATOM 753 C C . TYR A 1 99 ? 14.234 -4.766 -13.723 1.00 97.12 99 TYR A C 1
ATOM 755 O O . TYR A 1 99 ? 13.213 -4.827 -13.042 1.00 97.12 99 TYR A O 1
ATOM 763 N N . GLU A 1 100 ? 15.327 -5.467 -13.433 1.00 97.75 100 GLU A N 1
ATOM 764 C CA . GLU A 1 100 ? 15.420 -6.363 -12.282 1.00 97.75 100 GLU A CA 1
ATOM 765 C C . GLU A 1 100 ? 15.214 -5.610 -10.957 1.00 97.75 100 GLU A C 1
ATOM 767 O O . GLU A 1 100 ? 14.374 -5.993 -10.140 1.00 97.75 100 GLU A O 1
ATOM 772 N N . LYS A 1 101 ? 15.896 -4.470 -10.771 1.00 98.00 101 LYS A N 1
ATOM 773 C CA . LYS A 1 101 ? 15.706 -3.606 -9.592 1.00 98.00 101 LYS A CA 1
ATOM 774 C C . LYS A 1 101 ? 14.267 -3.096 -9.476 1.00 98.00 101 LYS A C 1
ATOM 776 O O . LYS A 1 101 ? 13.694 -3.089 -8.382 1.00 98.00 101 LYS A O 1
ATOM 781 N N . ALA A 1 102 ? 13.662 -2.680 -10.586 1.00 97.75 102 ALA A N 1
ATOM 782 C CA . ALA A 1 102 ? 12.271 -2.239 -10.606 1.00 97.75 102 ALA A CA 1
ATOM 783 C C . ALA A 1 102 ? 11.313 -3.384 -10.231 1.00 97.75 102 ALA A C 1
ATOM 785 O O . ALA A 1 102 ? 10.383 -3.184 -9.452 1.00 97.75 102 ALA A O 1
ATOM 786 N N . LEU A 1 103 ? 11.568 -4.602 -10.711 1.00 98.19 103 LEU A N 1
ATOM 787 C CA . LEU A 1 103 ? 10.768 -5.775 -10.372 1.00 98.19 103 LEU A CA 1
ATOM 788 C C . LEU A 1 103 ? 10.880 -6.127 -8.882 1.00 98.19 103 LEU A C 1
ATOM 790 O O . LEU A 1 103 ? 9.857 -6.309 -8.221 1.00 98.19 103 LEU A O 1
ATOM 794 N N . ALA A 1 104 ? 12.098 -6.152 -8.334 1.00 98.25 104 ALA A N 1
ATOM 795 C CA . ALA A 1 104 ? 12.344 -6.442 -6.922 1.00 98.25 104 ALA A CA 1
ATOM 796 C C . ALA A 1 104 ? 11.674 -5.411 -5.997 1.00 98.25 104 ALA A C 1
ATOM 798 O O . ALA A 1 104 ? 11.026 -5.762 -5.007 1.00 98.25 104 ALA A O 1
ATOM 799 N N . THR A 1 105 ? 11.766 -4.122 -6.339 1.00 98.19 105 THR A N 1
ATOM 800 C CA . THR A 1 105 ? 11.070 -3.065 -5.587 1.00 98.19 105 THR A CA 1
ATOM 801 C C . THR A 1 105 ? 9.552 -3.199 -5.695 1.00 98.19 105 THR A C 1
ATOM 803 O O . THR A 1 105 ? 8.865 -3.048 -4.687 1.00 98.19 105 THR A O 1
ATOM 806 N N . ASN A 1 106 ? 9.013 -3.564 -6.862 1.00 98.31 106 ASN A N 1
ATOM 807 C CA . ASN A 1 106 ? 7.581 -3.798 -7.039 1.00 98.31 106 ASN A CA 1
ATOM 808 C C . ASN A 1 106 ? 7.076 -4.973 -6.187 1.00 98.31 106 ASN A C 1
ATOM 810 O O . ASN A 1 106 ? 6.049 -4.853 -5.521 1.00 98.31 106 ASN A O 1
ATOM 814 N N . GLN A 1 107 ? 7.819 -6.081 -6.153 1.00 98.50 107 GLN A N 1
ATOM 815 C CA . GLN A 1 107 ? 7.511 -7.222 -5.288 1.00 98.50 107 GLN A CA 1
ATOM 816 C C . GLN A 1 107 ? 7.512 -6.814 -3.811 1.00 98.50 107 GLN A C 1
ATOM 818 O O . GLN A 1 107 ? 6.549 -7.089 -3.099 1.00 98.50 107 GLN A O 1
ATOM 823 N N . ARG A 1 108 ? 8.527 -6.062 -3.366 1.00 98.50 108 ARG A N 1
ATOM 824 C CA . ARG A 1 108 ? 8.587 -5.537 -1.993 1.00 98.50 108 ARG A CA 1
ATOM 825 C C . ARG A 1 108 ? 7.396 -4.635 -1.660 1.00 98.50 108 ARG A C 1
ATOM 827 O O . ARG A 1 108 ? 6.841 -4.736 -0.568 1.00 98.50 108 ARG A O 1
ATOM 834 N N . LEU A 1 109 ? 7.007 -3.752 -2.580 1.00 98.75 109 LEU A N 1
ATOM 835 C CA . LEU A 1 109 ? 5.854 -2.867 -2.400 1.00 98.75 109 LEU A CA 1
ATOM 836 C C . LEU A 1 109 ? 4.544 -3.654 -2.319 1.00 98.75 109 LEU A C 1
ATOM 838 O O . LEU A 1 109 ? 3.716 -3.334 -1.473 1.00 98.75 109 LEU A O 1
ATOM 842 N N . LYS A 1 110 ? 4.371 -4.699 -3.136 1.00 98.69 110 LYS A N 1
ATOM 843 C CA . LYS A 1 110 ? 3.204 -5.592 -3.069 1.00 98.69 110 LYS A CA 1
ATOM 844 C C . LYS A 1 110 ? 3.099 -6.280 -1.713 1.00 98.69 110 LYS A C 1
ATOM 846 O O . LYS A 1 110 ? 2.037 -6.217 -1.102 1.00 98.69 110 LYS A O 1
ATOM 851 N N . SER A 1 111 ? 4.191 -6.860 -1.214 1.00 98.56 111 SER A N 1
ATOM 852 C CA . SER A 1 111 ? 4.195 -7.496 0.108 1.00 98.56 111 SER A CA 1
ATOM 853 C C . SER A 1 111 ? 3.860 -6.495 1.213 1.00 98.56 111 SER A C 1
ATOM 855 O O . SER A 1 111 ? 3.033 -6.788 2.068 1.00 98.56 111 SER A O 1
ATOM 857 N N . ARG A 1 112 ? 4.435 -5.285 1.162 1.00 98.56 112 ARG A N 1
ATOM 858 C CA . ARG A 1 112 ? 4.152 -4.230 2.148 1.00 98.56 112 ARG A CA 1
ATOM 859 C C . ARG A 1 112 ? 2.709 -3.722 2.080 1.00 98.56 112 ARG A C 1
ATOM 861 O O . ARG A 1 112 ? 2.117 -3.409 3.105 1.00 98.56 112 ARG A O 1
ATOM 868 N N . LEU A 1 113 ? 2.142 -3.626 0.880 1.00 98.69 113 LEU A N 1
ATOM 869 C CA . LEU A 1 113 ? 0.741 -3.259 0.705 1.00 98.69 113 LEU A CA 1
ATOM 870 C C . LEU A 1 113 ? -0.177 -4.314 1.328 1.00 98.69 113 LEU A C 1
ATOM 872 O O . LEU A 1 113 ? -1.149 -3.959 1.987 1.00 98.69 113 LEU A O 1
ATOM 876 N N . GLU A 1 114 ? 0.133 -5.592 1.131 1.00 98.62 114 GLU A N 1
ATOM 877 C CA . GLU A 1 114 ? -0.668 -6.684 1.676 1.00 98.62 114 GLU A CA 1
ATOM 878 C C . GLU A 1 114 ? -0.620 -6.722 3.207 1.00 98.62 114 GLU A C 1
ATOM 880 O O . GLU A 1 114 ? -1.668 -6.802 3.845 1.00 98.62 114 GLU A O 1
ATOM 885 N N . THR A 1 115 ? 0.559 -6.540 3.810 1.00 98.44 115 THR A N 1
ATOM 886 C CA . THR A 1 115 ? 0.670 -6.422 5.272 1.00 98.44 115 THR A CA 1
ATOM 887 C C . THR A 1 115 ? -0.132 -5.234 5.799 1.00 98.44 115 THR A C 1
ATOM 889 O O . THR A 1 115 ? -0.895 -5.386 6.747 1.00 98.44 115 THR A O 1
ATOM 892 N N . SER A 1 116 ? -0.055 -4.066 5.148 1.00 98.62 116 SER A N 1
ATOM 893 C CA . SER A 1 116 ? -0.829 -2.894 5.575 1.00 98.62 116 SER A CA 1
ATOM 894 C C . SER A 1 116 ? -2.342 -3.092 5.442 1.00 98.62 116 SER A C 1
ATOM 896 O O . SER A 1 116 ? -3.095 -2.595 6.275 1.00 98.62 116 SER A O 1
ATOM 898 N N . LYS A 1 117 ? -2.821 -3.835 4.435 1.00 98.69 117 LYS A N 1
ATOM 899 C CA . LYS A 1 117 ? -4.247 -4.195 4.338 1.00 98.69 117 LYS A CA 1
ATOM 900 C C . LYS A 1 117 ? -4.689 -5.081 5.500 1.00 98.69 117 LYS A C 1
ATOM 902 O O . LYS A 1 117 ? -5.763 -4.857 6.051 1.00 98.69 117 LYS A O 1
ATOM 907 N N . GLN A 1 118 ? -3.871 -6.064 5.870 1.00 98.62 118 GLN A N 1
ATOM 908 C CA . GLN A 1 118 ? -4.157 -6.955 6.995 1.00 98.62 118 GLN A CA 1
ATOM 909 C C . GLN A 1 118 ? -4.174 -6.186 8.321 1.00 98.62 118 GLN A C 1
ATOM 911 O O . GLN A 1 118 ? -5.117 -6.330 9.095 1.00 98.62 118 GLN A O 1
ATOM 916 N N . GLU A 1 119 ? -3.198 -5.305 8.546 1.00 98.56 119 GLU A N 1
ATOM 917 C CA . GLU A 1 119 ? -3.153 -4.424 9.719 1.00 98.56 119 GLU A CA 1
ATOM 918 C C . GLU A 1 119 ? -4.395 -3.526 9.806 1.00 98.56 119 GLU A C 1
ATOM 920 O O . GLU A 1 119 ? -5.007 -3.4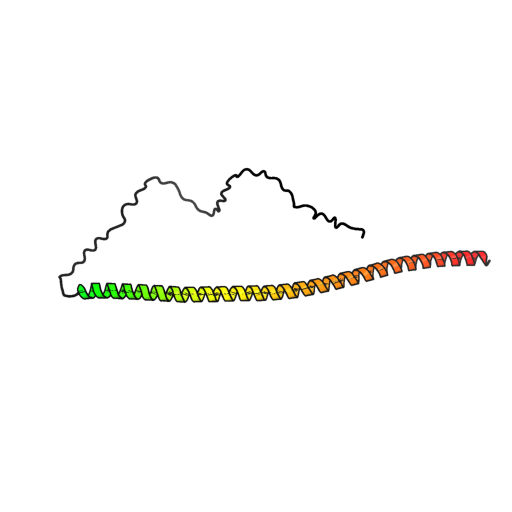14 10.869 1.00 98.56 119 GLU A O 1
ATOM 925 N N . LEU A 1 120 ? -4.821 -2.930 8.687 1.00 98.62 120 LEU A N 1
ATOM 926 C CA . LEU A 1 120 ? -6.044 -2.124 8.641 1.00 98.62 120 LEU A CA 1
ATOM 927 C C . LEU A 1 120 ? -7.287 -2.944 8.999 1.00 98.62 120 LEU A C 1
ATOM 929 O O . LEU A 1 120 ? -8.106 -2.477 9.790 1.00 98.62 120 LEU A O 1
ATOM 933 N N . ALA A 1 121 ? -7.417 -4.161 8.466 1.00 98.50 121 ALA A N 1
ATOM 934 C CA . ALA A 1 121 ? -8.532 -5.047 8.793 1.00 98.50 121 ALA A CA 1
ATOM 935 C C . ALA A 1 121 ? -8.550 -5.417 10.288 1.00 98.50 121 ALA A C 1
ATOM 937 O O . ALA A 1 121 ? -9.606 -5.399 10.919 1.00 98.50 121 ALA A O 1
ATOM 938 N N . MET A 1 122 ? -7.381 -5.683 10.881 1.00 98.56 122 MET A N 1
ATOM 939 C CA . MET A 1 122 ? -7.261 -5.949 12.319 1.00 98.56 122 MET A CA 1
ATOM 940 C C . MET A 1 122 ? -7.681 -4.744 13.168 1.00 98.56 122 MET A C 1
ATOM 942 O O . MET A 1 122 ? -8.409 -4.904 14.148 1.00 98.56 122 MET A O 1
ATOM 946 N N . ILE A 1 123 ? -7.255 -3.535 12.791 1.00 98.44 123 ILE A N 1
ATOM 947 C CA . ILE A 1 123 ? -7.627 -2.301 13.497 1.00 98.44 123 ILE A CA 1
ATOM 948 C C . ILE A 1 123 ? -9.137 -2.054 13.397 1.00 98.44 123 ILE A C 1
ATOM 950 O O . ILE A 1 123 ? -9.759 -1.668 14.386 1.00 98.44 123 ILE A O 1
ATOM 954 N N . GLN A 1 124 ? -9.740 -2.304 12.232 1.00 98.44 124 GLN A N 1
ATOM 955 C CA . GLN A 1 124 ? -11.188 -2.186 12.041 1.00 98.44 124 GLN A CA 1
ATOM 956 C C . GLN A 1 124 ? -11.966 -3.159 12.937 1.00 98.44 124 GLN A C 1
ATOM 958 O O . GLN A 1 124 ? -12.904 -2.735 13.614 1.00 98.44 124 GLN A O 1
ATOM 963 N N . ASP A 1 125 ? -11.552 -4.428 13.010 1.00 98.25 125 ASP A N 1
ATOM 964 C CA . ASP A 1 125 ? -12.178 -5.418 13.900 1.00 98.25 125 ASP A CA 1
ATOM 965 C C . ASP A 1 125 ? -12.029 -5.021 15.379 1.00 98.25 125 ASP A C 1
ATOM 967 O O . ASP A 1 125 ? -12.993 -5.056 16.149 1.00 98.25 125 ASP A O 1
ATOM 971 N N . GLN A 1 126 ? -10.842 -4.560 15.785 1.00 98.12 126 GLN A N 1
ATOM 972 C CA . GLN A 1 126 ? -10.609 -4.098 17.153 1.00 98.12 126 GLN A CA 1
ATOM 973 C C . GLN A 1 126 ? -11.474 -2.879 17.504 1.00 98.12 126 GLN A C 1
ATOM 975 O O . GLN A 1 126 ? -12.029 -2.820 18.606 1.00 98.12 126 GLN A O 1
ATOM 980 N N . LEU A 1 127 ? -11.619 -1.930 16.576 1.00 98.12 127 LEU A N 1
ATOM 981 C CA . LEU A 1 127 ? -12.475 -0.759 16.742 1.00 98.12 127 LEU A CA 1
ATOM 982 C C . LEU A 1 127 ? -13.940 -1.168 16.919 1.00 98.12 127 LEU A C 1
ATOM 984 O O . LEU A 1 127 ? -14.582 -0.719 17.869 1.00 98.12 127 LEU A O 1
ATOM 988 N N . GLN A 1 128 ? -14.447 -2.064 16.070 1.00 97.94 128 GLN A N 1
ATOM 989 C CA . GLN A 1 128 ? -15.821 -2.554 16.164 1.00 97.94 128 GLN A CA 1
ATOM 990 C C . GLN A 1 128 ? -16.079 -3.240 17.514 1.00 97.94 128 GLN A C 1
ATOM 992 O O . GLN A 1 128 ? -17.070 -2.953 18.188 1.00 97.94 128 GLN A O 1
ATOM 997 N N . ARG A 1 129 ? -15.158 -4.097 17.972 1.00 97.44 129 ARG A N 1
ATOM 998 C CA . ARG A 1 129 ? -15.263 -4.736 19.297 1.00 97.44 129 ARG A CA 1
ATOM 999 C C . ARG A 1 129 ? -15.249 -3.717 20.433 1.00 97.44 129 ARG A C 1
ATOM 1001 O O . ARG A 1 129 ? -15.983 -3.878 21.409 1.00 97.44 129 ARG A O 1
ATOM 1008 N N . ALA A 1 130 ? -14.411 -2.687 20.335 1.00 97.38 130 ALA A N 1
ATOM 1009 C CA . ALA A 1 130 ? -14.325 -1.637 21.343 1.00 97.38 130 ALA A CA 1
ATOM 1010 C C . ALA A 1 130 ? -15.613 -0.803 21.415 1.00 97.38 130 ALA A C 1
ATOM 1012 O O . ALA A 1 130 ? -16.066 -0.504 22.520 1.00 97.38 130 ALA A O 1
ATOM 1013 N N . GLN A 1 131 ? -16.224 -0.489 20.268 1.00 97.25 131 GLN A N 1
ATOM 1014 C CA . GLN A 1 131 ? -17.508 0.215 20.189 1.00 97.25 131 GLN A CA 1
ATOM 1015 C C . GLN A 1 131 ? -18.626 -0.588 20.858 1.00 97.25 131 GLN A C 1
ATOM 1017 O O . GLN A 1 131 ? -19.228 -0.100 21.813 1.00 97.25 131 GLN A O 1
ATOM 1022 N N . VAL A 1 132 ? -18.809 -1.854 20.465 1.00 96.94 132 VAL A N 1
ATOM 1023 C CA . VAL A 1 132 ? -19.815 -2.747 21.070 1.00 96.94 132 VAL A CA 1
ATOM 1024 C C . VAL A 1 132 ? -19.596 -2.879 22.580 1.00 96.94 132 VAL A C 1
ATOM 1026 O O . VAL A 1 132 ? -20.532 -2.793 23.372 1.00 96.94 132 VAL A O 1
ATOM 1029 N N . LYS A 1 133 ? -18.343 -3.039 23.021 1.00 97.19 133 LYS A N 1
ATOM 1030 C CA . LYS A 1 133 ? -18.014 -3.090 24.453 1.00 97.19 133 LYS A CA 1
ATOM 1031 C C . LYS A 1 133 ? -18.358 -1.782 25.173 1.00 97.19 133 LYS A C 1
ATOM 1033 O O . LYS A 1 133 ? -18.738 -1.827 26.342 1.00 97.19 133 LYS A O 1
ATOM 1038 N N . GLY A 1 134 ? -18.187 -0.636 24.519 1.00 96.44 134 GLY A N 1
ATOM 1039 C CA . GLY A 1 134 ? -18.581 0.673 25.037 1.00 96.44 134 GLY A CA 1
ATOM 1040 C C . GLY A 1 134 ? -20.091 0.773 25.240 1.00 96.44 134 GLY A C 1
ATOM 1041 O O . GLY A 1 134 ? -20.533 1.101 26.338 1.00 96.44 134 GLY A O 1
ATOM 1042 N N . GLU A 1 135 ? -20.870 0.404 24.226 1.00 97.00 135 GLU A N 1
ATOM 1043 C CA . GLU A 1 135 ? -22.339 0.400 24.274 1.00 97.00 135 GLU A CA 1
ATOM 1044 C C . GLU A 1 135 ? -22.871 -0.517 25.381 1.00 97.00 135 GLU A C 1
ATOM 1046 O O . GLU A 1 135 ? -23.666 -0.090 26.219 1.00 97.00 135 GLU A O 1
ATOM 1051 N N . LEU A 1 136 ? -22.354 -1.748 25.468 1.00 97.38 136 LEU A N 1
ATOM 1052 C CA . LEU A 1 136 ? -22.742 -2.695 26.517 1.00 97.38 136 LEU A CA 1
ATOM 1053 C C . LEU A 1 136 ? -22.411 -2.181 27.921 1.00 97.38 136 LEU A C 1
ATOM 1055 O O . LEU A 1 136 ? -23.165 -2.430 28.860 1.00 97.38 136 LEU A O 1
ATOM 1059 N N . LYS A 1 137 ? -21.294 -1.463 28.093 1.00 97.75 137 LYS A N 1
ATOM 1060 C CA . LYS A 1 137 ? -20.947 -0.851 29.383 1.00 97.75 137 LYS A CA 1
ATOM 1061 C C . LYS A 1 137 ? -21.936 0.242 29.778 1.00 97.75 137 LYS A C 1
ATOM 1063 O O . LYS A 1 137 ? -22.308 0.298 30.947 1.00 97.75 137 LYS A O 1
ATOM 1068 N N . VAL A 1 138 ? -22.343 1.086 28.829 1.00 97.88 138 VAL A N 1
ATOM 1069 C CA . VAL A 1 138 ? -23.325 2.153 29.070 1.00 97.88 138 VAL A CA 1
ATOM 1070 C C . VAL A 1 138 ? -24.674 1.553 29.461 1.00 97.88 138 VAL A C 1
ATOM 1072 O O . VAL A 1 138 ? -25.224 1.929 30.494 1.00 97.88 138 VAL A O 1
ATOM 1075 N N . GLU A 1 139 ? -25.163 0.566 28.709 1.00 97.81 139 GLU A N 1
ATOM 1076 C CA . GLU A 1 139 ? -26.436 -0.100 29.014 1.00 97.81 139 GLU A CA 1
ATOM 1077 C C . GLU A 1 139 ? -26.390 -0.819 30.370 1.00 97.81 139 GLU A C 1
ATOM 1079 O O . GLU A 1 139 ? -27.306 -0.702 31.181 1.00 97.81 139 GLU A O 1
ATOM 1084 N N . ASN A 1 140 ? -25.286 -1.508 30.678 1.00 98.12 140 ASN A N 1
ATOM 1085 C CA . ASN A 1 140 ? -25.125 -2.173 31.969 1.00 98.12 140 ASN A CA 1
ATOM 1086 C C . ASN A 1 140 ? -25.134 -1.181 33.141 1.00 98.12 140 ASN A C 1
ATOM 1088 O O . ASN A 1 140 ? -25.657 -1.501 34.207 1.00 98.12 140 ASN A O 1
ATOM 1092 N N . GLN A 1 141 ? -24.566 0.013 32.955 1.00 98.00 141 GLN A N 1
ATOM 1093 C CA . GLN A 1 141 ? -24.620 1.062 33.966 1.00 98.00 141 GLN A CA 1
ATOM 1094 C C . GLN A 1 141 ? -26.046 1.598 34.136 1.00 98.00 141 GLN A C 1
ATOM 1096 O O . GLN A 1 141 ? -26.514 1.688 35.268 1.00 98.00 141 GLN A O 1
ATOM 1101 N N . ARG A 1 142 ? -26.767 1.850 33.035 1.00 98.25 142 ARG A N 1
ATOM 1102 C CA . ARG A 1 142 ? -28.171 2.283 33.084 1.00 98.25 142 ARG A CA 1
ATOM 1103 C C . ARG A 1 142 ? -29.040 1.290 33.858 1.00 98.25 142 ARG A C 1
ATOM 1105 O O . ARG A 1 142 ? -29.748 1.679 34.782 1.00 98.25 142 ARG A O 1
ATOM 1112 N N . LEU A 1 143 ? -28.917 -0.002 33.548 1.00 98.25 143 LEU A N 1
ATOM 1113 C CA . LEU A 1 143 ? -29.654 -1.063 34.241 1.00 98.25 143 LEU A CA 1
ATOM 1114 C C . LEU A 1 143 ? -29.305 -1.145 35.733 1.00 98.25 143 LEU A C 1
ATOM 1116 O O . LEU A 1 143 ? -30.173 -1.432 36.554 1.00 98.25 143 LEU A O 1
ATOM 1120 N N . LYS A 1 144 ? -28.049 -0.891 36.119 1.00 98.31 144 LYS A N 1
ATOM 1121 C CA . LYS A 1 144 ? -27.661 -0.826 37.539 1.00 98.31 144 LYS A CA 1
ATOM 1122 C C . LYS A 1 144 ? -28.344 0.331 38.257 1.00 98.31 144 LYS A C 1
ATOM 1124 O O . LYS A 1 144 ? -28.828 0.139 39.373 1.00 98.31 144 LYS A O 1
ATOM 1129 N N . ASP A 1 145 ? -28.404 1.496 37.624 1.00 98.25 145 ASP A N 1
ATOM 1130 C CA . ASP A 1 145 ? -29.029 2.684 38.200 1.00 98.25 145 ASP A CA 1
ATOM 1131 C C . ASP A 1 145 ? -30.550 2.490 38.349 1.00 98.25 145 ASP A C 1
ATOM 1133 O O . ASP A 1 145 ? 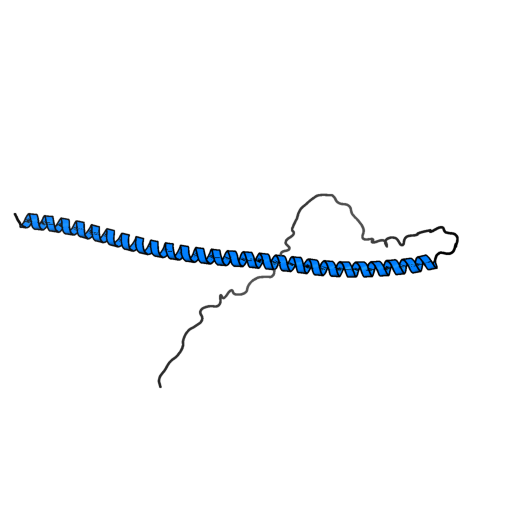-31.109 2.775 39.415 1.00 98.25 145 ASP A O 1
ATOM 1137 N N . GLU A 1 146 ? -31.201 1.919 37.328 1.00 98.31 146 GLU A N 1
ATOM 1138 C CA . GLU A 1 146 ? -32.621 1.540 37.342 1.00 98.31 146 GLU A CA 1
ATOM 1139 C C . GLU A 1 146 ? -32.923 0.507 38.434 1.00 98.31 146 GLU A C 1
ATOM 1141 O O . GLU A 1 146 ? -33.803 0.725 39.270 1.00 98.31 146 GLU A O 1
ATOM 1146 N N . ASN A 1 147 ? -32.148 -0.580 38.503 1.00 98.44 147 ASN A N 1
ATOM 1147 C CA . ASN A 1 147 ? -32.300 -1.597 39.544 1.00 98.44 147 ASN A CA 1
ATOM 1148 C C . ASN A 1 147 ? -32.111 -1.001 40.944 1.00 98.44 147 ASN A C 1
ATOM 1150 O O . ASN A 1 147 ? -32.881 -1.296 41.859 1.00 98.44 147 ASN A O 1
ATOM 1154 N N . GLY A 1 148 ? -31.132 -0.110 41.119 1.00 98.56 148 GLY A N 1
ATOM 1155 C CA . GLY A 1 148 ? -30.931 0.613 42.371 1.00 98.56 148 GLY A CA 1
ATOM 1156 C C . GLY A 1 148 ? -32.135 1.479 42.755 1.00 98.56 148 GLY A C 1
ATOM 1157 O O . GLY A 1 148 ? -32.500 1.546 43.931 1.00 98.56 148 GLY A O 1
ATOM 1158 N N . ALA A 1 149 ? -32.783 2.129 41.785 1.00 98.44 149 ALA A N 1
ATOM 1159 C CA . ALA A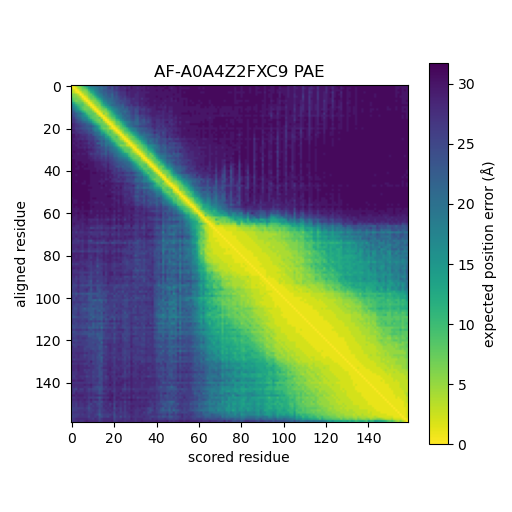 1 149 ? -34.007 2.891 42.016 1.00 98.44 149 ALA A CA 1
ATOM 1160 C C . ALA A 1 149 ? -35.185 1.990 42.412 1.00 98.44 149 ALA A C 1
ATOM 1162 O O . ALA A 1 149 ? -35.865 2.287 43.397 1.00 98.44 149 ALA A O 1
ATOM 1163 N N . LEU A 1 150 ? -35.382 0.870 41.712 1.00 98.31 150 LEU A N 1
ATOM 1164 C CA . LEU A 1 150 ? -36.433 -0.104 42.016 1.00 98.31 150 LEU A CA 1
ATOM 1165 C C . LEU A 1 150 ? -36.278 -0.694 43.421 1.00 98.31 150 LEU A C 1
ATOM 1167 O O . LEU A 1 150 ? -37.245 -0.711 44.181 1.00 98.31 150 LEU A O 1
ATOM 1171 N N . ILE A 1 151 ? -35.060 -1.084 43.814 1.00 98.12 151 ILE A N 1
ATOM 1172 C CA . ILE A 1 151 ? -34.770 -1.583 45.169 1.00 98.12 151 ILE A CA 1
ATOM 1173 C C . ILE A 1 151 ? -35.200 -0.558 46.228 1.00 98.12 151 ILE A C 1
ATOM 1175 O O . ILE A 1 151 ? -35.837 -0.917 47.222 1.00 98.12 151 ILE A O 1
ATOM 1179 N N . ARG A 1 152 ? -34.903 0.732 46.016 1.00 97.94 152 ARG A N 1
ATOM 1180 C CA . ARG A 1 152 ? -35.319 1.798 46.944 1.00 97.94 152 ARG A CA 1
ATOM 1181 C C . ARG A 1 152 ? -36.837 1.919 47.042 1.00 97.94 152 ARG A C 1
ATOM 1183 O O . ARG A 1 152 ? -37.345 2.121 48.142 1.00 97.94 152 ARG A O 1
ATOM 1190 N N . VAL A 1 153 ? -37.555 1.811 45.924 1.00 98.19 153 VAL A N 1
ATOM 1191 C CA . VAL A 1 153 ? -39.026 1.857 45.905 1.00 98.19 153 VAL A CA 1
ATOM 1192 C C . VAL A 1 153 ? -39.610 0.662 46.658 1.00 98.19 153 VAL A C 1
ATOM 1194 O O . VAL A 1 153 ? -40.405 0.865 47.571 1.00 98.19 153 VAL A O 1
ATOM 1197 N N . ILE A 1 154 ? -39.155 -0.558 46.362 1.00 97.75 154 ILE A N 1
ATOM 1198 C CA . ILE A 1 154 ? -39.599 -1.785 47.047 1.00 97.75 154 ILE A CA 1
ATOM 1199 C C . ILE A 1 154 ? -39.371 -1.672 48.556 1.00 97.75 154 ILE A C 1
ATOM 1201 O O . ILE A 1 154 ? -40.269 -1.954 49.347 1.00 97.75 154 ILE A O 1
ATOM 1205 N N . THR A 1 155 ? -38.197 -1.184 48.962 1.00 97.62 155 THR A N 1
ATOM 1206 C CA . THR A 1 155 ? -37.852 -1.006 50.380 1.00 97.62 155 THR A CA 1
ATOM 1207 C C . THR A 1 155 ? -38.781 -0.016 51.088 1.00 97.62 155 THR A C 1
ATOM 1209 O O . THR A 1 155 ? -39.052 -0.180 52.272 1.00 97.62 155 THR A O 1
ATOM 1212 N N . LYS A 1 156 ? -39.269 1.020 50.394 1.00 97.31 156 LYS A N 1
ATOM 1213 C CA . LYS A 1 156 ? -40.238 1.974 50.959 1.00 97.31 156 LYS A CA 1
ATOM 1214 C C . LYS A 1 156 ? -41.639 1.385 51.077 1.00 97.31 156 LYS A C 1
ATOM 1216 O O . LYS A 1 156 ? -42.324 1.711 52.031 1.00 97.31 156 LYS A O 1
ATOM 1221 N N . LEU A 1 157 ? -42.046 0.557 50.115 1.00 96.62 157 LEU A N 1
ATOM 1222 C CA . LEU A 1 157 ? -43.360 -0.093 50.105 1.00 96.62 157 LEU A CA 1
ATOM 1223 C C . LEU A 1 157 ? -43.453 -1.278 51.077 1.00 96.62 157 LEU A C 1
ATOM 1225 O O . LEU A 1 157 ? -44.551 -1.695 51.418 1.00 96.62 157 LEU A O 1
ATOM 1229 N N . SER A 1 158 ? -42.312 -1.831 51.495 1.00 95.19 158 SER A N 1
ATOM 1230 C CA . SER A 1 158 ? -42.237 -2.968 52.427 1.00 95.19 158 SER A CA 1
ATOM 1231 C C . SER A 1 158 ? -42.165 -2.549 53.905 1.00 95.19 158 SER A C 1
ATOM 1233 O O . SER A 1 158 ? -41.933 -3.400 54.760 1.00 95.19 158 SER A O 1
ATOM 1235 N N . LYS A 1 159 ? -42.290 -1.251 54.202 1.00 80.50 159 LYS A N 1
ATOM 1236 C CA . LYS A 1 159 ? -42.360 -0.680 55.555 1.00 80.50 159 LYS A CA 1
ATOM 1237 C C . LYS A 1 159 ? -43.778 -0.215 55.833 1.00 80.50 159 LYS A C 1
ATOM 1239 O O . LYS A 1 159 ? -44.187 -0.338 57.003 1.00 80.50 159 LYS A O 1
#

Foldseek 3Di:
DDYDDDDDDPDDDDDDDDDDDDDDDDDDDDDDDDDDDDDDDDDPPPPDPDDDPDDDDDDPCPVVVVVVVVVVVVVVVVVVVVVVVVVVVVVVVVVVVVVVVVVVVVVVVVVVVVVVVVVVVVVVVVVVVVVVVVVVVVVVVVVVVVVVVVVVVVVVVVD

Solvent-accessible surface area (backbone atoms only — not comparable to full-atom values): 10243 Å² total; per-residue (Å²): 139,83,84,80,87,85,86,77,82,83,80,73,78,86,82,77,76,90,84,76,84,90,70,90,78,86,82,83,85,84,82,89,85,90,80,83,92,80,84,88,75,96,66,89,67,79,81,70,84,75,84,74,88,75,90,67,80,94,71,91,54,70,67,58,52,53,51,48,54,50,50,52,52,50,48,53,53,49,52,52,51,52,51,53,51,54,49,50,54,52,52,51,52,56,49,52,55,50,51,51,51,52,51,54,52,49,53,52,50,51,54,54,51,52,53,51,52,51,52,51,52,51,52,52,54,53,48,52,54,51,50,55,53,49,53,53,51,53,52,53,49,52,52,50,54,50,50,54,50,49,53,55,50,52,59,61,75,74,106

Sequence (159 aa):
MRSPAALGAMSSLLSHNKDQPRVRKSLSDSSPTSSTAATKSQRHEKLSRLSSSGSSDVSNDTSTNHAESYFQRRENRLSARKRAEEEAANNDYKKAGMYEKALATNQRLKSRLETSKQELAMIQDQLQRAQVKGELKVENQRLKDENGALIRVITKLSK

InterPro domains:
  IPR031775 cGMP-dependent protein kinase, interacting domain [PF15898] (133-159)

Secondary structure (DSSP, 8-state):
-----------------------------------------------------------S-HHHHHHHHHHHHHHHHHHHHHHHHHHHHHHHHHHHHHHHHHHHHHHHHHHHHHHHHHHHHHHHHHHHHHHHHHHHHHHHHHHHHHHHHHHHHHHHHT-

Mean predicted aligned error: 19.56 Å

pLDDT: mean 76.23, std 24.65, range [35.03, 98.75]

Organism: NCBI:txid230148